Protein AF-A0A1H9YT17-F1 (afdb_monomer_lite)

Organism: NCBI:txid1231

Sequence (50 aa):
MHLNFKWIGYEALPTFMAYDVMKNPEIETDFKRFESILQTFLAYVAASSV

pLDDT: mean 87.2, std 8.85, range [47.72, 95.69]

Secondary structure (DSSP, 8-state):
---HHHHTTPPPPPPP----TTTS--HHHHHHHHHHHHHHHHHHHHHHT-

InterPro domains:
  IPR029039 Flavoprotein-like superfamily [G3DSA:3.40.50.360] (1-43)

Foldseek 3Di:
DDPVVVVVVDDDDDDDDDPPCPPDNPPVVSVVVVVVSVVVVVVVVVVVVD

Radius of gyration: 14.28 Å; chains: 1; bounding box: 35×19×35 Å

Structure (mmCIF, N/CA/C/O backbone):
data_AF-A0A1H9YT17-F1
#
_entry.id   AF-A0A1H9YT17-F1
#
loop_
_atom_site.group_PDB
_atom_site.id
_atom_site.type_symbol
_atom_site.label_atom_id
_atom_site.label_alt_id
_atom_site.label_comp_id
_atom_site.label_asym_id
_atom_site.label_entity_id
_atom_site.label_seq_id
_atom_site.pdbx_PDB_ins_code
_atom_site.Cartn_x
_atom_site.Cartn_y
_atom_site.Cartn_z
_atom_site.occupancy
_atom_site.B_iso_or_equiv
_atom_site.auth_seq_id
_atom_site.auth_comp_id
_atom_site.auth_asym_id
_atom_site.auth_atom_id
_atom_site.pdbx_PDB_model_num
ATOM 1 N N . MET A 1 1 ? 2.604 -10.822 8.169 1.00 64.88 1 MET A N 1
ATOM 2 C CA . MET A 1 1 ? 2.921 -9.414 8.495 1.00 64.88 1 MET A CA 1
ATOM 3 C C . MET A 1 1 ? 2.894 -9.255 10.005 1.00 64.88 1 MET A C 1
ATOM 5 O O . MET A 1 1 ? 1.985 -9.799 10.617 1.00 64.88 1 MET A O 1
ATOM 9 N N . HIS A 1 2 ? 3.876 -8.592 10.616 1.00 77.88 2 HIS A N 1
ATOM 10 C CA . HIS A 1 2 ? 3.860 -8.347 12.061 1.00 77.88 2 HIS A CA 1
ATOM 11 C C . HIS A 1 2 ? 2.928 -7.160 12.365 1.00 77.88 2 HIS A C 1
ATOM 13 O O . HIS A 1 2 ? 3.075 -6.102 11.762 1.00 77.88 2 HIS A O 1
ATOM 19 N N . LEU A 1 3 ? 1.934 -7.350 13.237 1.00 83.81 3 LEU A N 1
ATOM 20 C CA . LEU A 1 3 ? 0.787 -6.445 13.419 1.00 83.81 3 LEU A CA 1
ATOM 21 C C . LEU A 1 3 ? 0.875 -5.631 14.723 1.00 83.81 3 LEU A C 1
ATOM 23 O O . LEU A 1 3 ? -0.132 -5.457 15.404 1.00 83.81 3 LEU A O 1
ATOM 27 N N . ASN A 1 4 ? 2.060 -5.134 15.092 1.00 88.12 4 ASN A N 1
ATOM 28 C CA . ASN A 1 4 ? 2.249 -4.380 16.346 1.00 88.12 4 ASN A CA 1
ATOM 29 C C . ASN A 1 4 ? 1.326 -3.168 16.477 1.00 88.12 4 ASN A C 1
ATOM 31 O O . ASN A 1 4 ? 0.924 -2.810 17.577 1.00 88.12 4 ASN A O 1
ATOM 35 N N . PHE A 1 5 ? 0.932 -2.570 15.356 1.00 85.75 5 PHE A N 1
ATOM 36 C CA . PHE A 1 5 ? -0.009 -1.456 15.336 1.00 85.75 5 PHE A CA 1
ATOM 37 C C . PHE A 1 5 ? -1.388 -1.822 15.915 1.00 85.75 5 PHE A C 1
ATOM 39 O O . PHE A 1 5 ? -2.039 -0.957 16.496 1.00 85.75 5 PHE A O 1
ATOM 46 N N . LYS A 1 6 ? -1.805 -3.098 15.859 1.00 85.38 6 LYS A N 1
ATOM 47 C CA . LYS A 1 6 ? -3.053 -3.552 16.495 1.00 85.38 6 LYS A CA 1
ATOM 48 C C . LYS A 1 6 ? -3.009 -3.420 18.014 1.00 85.38 6 LYS A C 1
ATOM 50 O O . LYS A 1 6 ? -4.035 -3.168 18.629 1.00 85.38 6 LYS A O 1
ATOM 55 N N . TRP A 1 7 ? -1.829 -3.559 18.621 1.00 87.19 7 TRP A N 1
ATOM 56 C CA . TRP A 1 7 ? -1.662 -3.396 20.067 1.00 87.19 7 TRP A CA 1
ATOM 57 C C . TRP A 1 7 ? -1.869 -1.941 20.519 1.00 87.19 7 TRP A C 1
ATOM 59 O O . TRP A 1 7 ? -2.311 -1.703 21.635 1.00 87.19 7 TRP A O 1
ATOM 69 N N . ILE A 1 8 ? -1.625 -0.975 19.627 1.00 89.75 8 ILE A N 1
ATOM 70 C CA . ILE A 1 8 ? -1.816 0.465 19.869 1.00 89.75 8 ILE A CA 1
ATOM 71 C C . ILE A 1 8 ? -3.250 0.903 19.478 1.00 89.75 8 ILE A C 1
ATOM 73 O O . ILE A 1 8 ? -3.578 2.082 19.508 1.00 89.75 8 ILE A O 1
ATOM 77 N N . GLY A 1 9 ? -4.132 -0.043 19.130 1.00 87.50 9 GLY A N 1
ATOM 78 C CA . GLY A 1 9 ? -5.532 0.234 18.792 1.00 87.50 9 GLY A CA 1
ATOM 79 C C . GLY A 1 9 ? -5.773 0.688 17.350 1.00 87.50 9 GLY A C 1
ATOM 80 O O . GLY A 1 9 ? -6.861 1.162 17.047 1.00 87.50 9 GLY A O 1
ATOM 81 N N . TYR A 1 10 ? -4.792 0.539 16.453 1.00 88.12 10 TYR A N 1
ATOM 82 C CA . TYR A 1 10 ? -4.994 0.807 15.028 1.00 88.12 10 TYR A CA 1
ATOM 83 C C . TYR A 1 10 ? -5.600 -0.389 14.296 1.00 88.12 10 TYR A C 1
ATOM 85 O O . TYR A 1 10 ? -5.288 -1.552 14.573 1.00 88.12 10 TYR A O 1
ATOM 93 N N . GLU A 1 11 ? -6.399 -0.088 13.279 1.00 85.94 11 GLU A N 1
ATOM 94 C CA . GLU A 1 11 ? -6.950 -1.083 12.369 1.00 85.94 11 GLU A CA 1
ATOM 95 C C . GLU A 1 11 ? -6.027 -1.320 11.170 1.00 85.94 11 GLU A C 1
ATOM 97 O O . GLU A 1 11 ? -5.331 -0.426 10.689 1.00 85.94 11 GLU A O 1
ATOM 102 N N . ALA A 1 12 ? -5.991 -2.567 1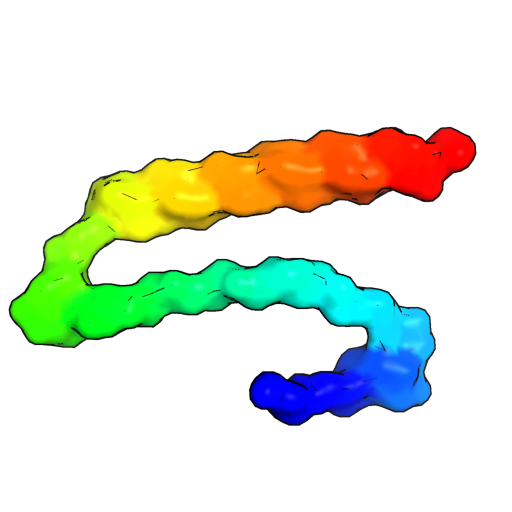0.698 1.00 85.88 12 ALA A N 1
ATOM 103 C CA . ALA A 1 12 ? -5.163 -2.936 9.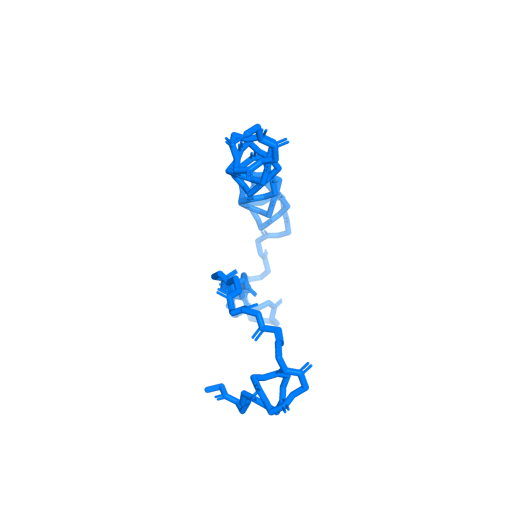559 1.00 85.88 12 ALA A CA 1
ATOM 104 C C . ALA A 1 12 ? -5.852 -2.524 8.259 1.00 85.88 12 ALA A C 1
ATOM 106 O O . ALA A 1 12 ? -6.941 -3.010 7.962 1.00 85.88 12 ALA A O 1
ATOM 107 N N . LEU A 1 13 ? -5.167 -1.723 7.448 1.00 85.50 13 LEU A N 1
ATOM 108 C CA . LEU A 1 13 ? -5.542 -1.524 6.053 1.00 85.50 13 LEU A CA 1
ATOM 109 C C . LEU A 1 13 ? -4.861 -2.578 5.164 1.00 85.50 13 LEU A C 1
ATOM 111 O O . LEU A 1 13 ? -3.775 -3.070 5.506 1.00 85.50 13 LEU A O 1
ATOM 115 N N . PRO A 1 14 ? -5.474 -2.958 4.028 1.00 86.69 14 PRO A N 1
ATOM 116 C CA . PRO A 1 14 ? -4.840 -3.871 3.094 1.00 86.69 14 PRO A CA 1
ATOM 117 C C . PRO A 1 14 ? -3.502 -3.323 2.593 1.00 86.69 14 PRO A C 1
ATOM 119 O O . PRO A 1 14 ? -3.321 -2.136 2.334 1.00 86.69 14 PRO A O 1
ATOM 122 N N . THR A 1 15 ? -2.533 -4.224 2.500 1.00 87.75 15 THR A N 1
ATOM 123 C CA . THR A 1 15 ? -1.143 -3.895 2.194 1.00 87.75 15 THR A CA 1
ATOM 124 C C . THR A 1 15 ? -0.904 -3.868 0.691 1.00 87.75 15 THR A C 1
ATOM 126 O O . THR A 1 15 ? -1.251 -4.822 -0.002 1.00 87.75 15 THR A O 1
ATOM 129 N N . PHE A 1 16 ? -0.227 -2.828 0.203 1.00 91.88 16 PHE A N 1
ATOM 130 C CA . PHE A 1 16 ? 0.362 -2.823 -1.134 1.00 91.88 16 PHE A CA 1
ATOM 131 C C . PHE A 1 16 ? 1.780 -3.406 -1.102 1.00 91.88 16 PHE A C 1
ATOM 133 O O . PHE A 1 16 ? 2.583 -3.059 -0.236 1.00 91.88 16 PHE A O 1
ATOM 140 N N . MET A 1 17 ? 2.088 -4.283 -2.056 1.00 90.56 17 MET A N 1
ATOM 141 C CA . MET A 1 17 ? 3.423 -4.841 -2.252 1.00 90.56 17 MET A CA 1
ATOM 142 C C . MET A 1 17 ? 3.705 -4.955 -3.753 1.00 90.56 17 MET A C 1
ATOM 144 O O . MET A 1 17 ? 2.913 -5.541 -4.495 1.00 90.56 17 MET A O 1
ATOM 148 N N . ALA A 1 18 ? 4.835 -4.398 -4.183 1.00 91.75 18 ALA A N 1
ATOM 149 C CA . ALA A 1 18 ? 5.391 -4.615 -5.514 1.00 91.75 18 ALA A CA 1
ATOM 150 C C . ALA A 1 18 ? 6.340 -5.819 -5.463 1.00 91.75 18 ALA A C 1
ATOM 152 O O . ALA A 1 18 ? 7.175 -5.922 -4.560 1.00 91.75 18 ALA A O 1
ATOM 153 N N . TYR A 1 19 ? 6.181 -6.750 -6.402 1.00 90.75 19 TYR A N 1
ATOM 154 C CA . TYR A 1 19 ? 6.965 -7.982 -6.459 1.00 90.75 19 TYR A CA 1
ATOM 155 C C . TYR A 1 19 ? 8.005 -7.890 -7.568 1.00 90.75 19 TYR A C 1
ATOM 157 O O . TYR A 1 19 ? 7.778 -7.252 -8.584 1.00 90.75 19 TYR A O 1
ATOM 165 N N . ASP A 1 20 ? 9.136 -8.560 -7.360 1.00 88.38 20 ASP A N 1
ATOM 166 C CA . ASP A 1 20 ? 10.198 -8.725 -8.357 1.00 88.38 20 ASP A CA 1
ATOM 167 C C . ASP A 1 20 ? 10.788 -7.429 -8.950 1.00 88.38 20 ASP A C 1
ATOM 169 O O . ASP A 1 20 ? 11.274 -7.390 -10.077 1.00 88.38 20 ASP A O 1
ATOM 173 N N . VAL A 1 21 ? 10.835 -6.375 -8.131 1.00 88.69 21 VAL A N 1
ATOM 174 C CA . VAL A 1 21 ? 11.342 -5.040 -8.501 1.00 88.69 21 VAL A CA 1
ATOM 175 C C . VAL A 1 21 ? 12.784 -5.073 -9.032 1.00 88.69 21 VAL A C 1
ATOM 177 O O . VAL A 1 21 ? 13.174 -4.216 -9.814 1.00 88.69 21 VAL A O 1
ATOM 180 N N . MET A 1 22 ? 13.590 -6.059 -8.623 1.00 87.94 22 MET A N 1
ATOM 181 C CA . MET A 1 22 ? 14.997 -6.158 -9.030 1.00 87.94 22 MET A CA 1
ATOM 182 C C . MET A 1 22 ? 15.219 -6.952 -10.320 1.00 87.94 22 MET A C 1
ATOM 184 O O . MET A 1 22 ? 16.168 -6.643 -11.038 1.00 87.94 22 MET A O 1
ATOM 188 N N . LYS A 1 23 ? 14.419 -7.993 -10.605 1.00 91.56 23 LYS A N 1
ATOM 189 C CA . LYS A 1 23 ? 14.645 -8.852 -11.786 1.00 91.56 23 LYS A CA 1
ATOM 190 C C . LYS A 1 23 ? 13.718 -8.519 -12.947 1.00 91.56 23 LYS A C 1
ATOM 192 O O . LYS A 1 23 ? 14.120 -8.724 -14.088 1.00 91.56 23 LYS A O 1
ATOM 197 N N . ASN A 1 24 ? 12.528 -7.988 -12.674 1.00 91.19 24 ASN A N 1
ATOM 198 C CA . ASN A 1 24 ? 11.582 -7.549 -13.692 1.00 91.19 24 ASN A CA 1
ATOM 199 C C . ASN A 1 24 ? 10.877 -6.255 -13.244 1.00 91.19 24 ASN A C 1
ATOM 201 O O . ASN A 1 24 ? 9.720 -6.295 -12.824 1.00 91.19 24 ASN A O 1
ATOM 205 N N . PRO A 1 25 ? 11.578 -5.107 -13.277 1.00 87.88 25 PRO A N 1
ATOM 206 C CA . PRO A 1 25 ? 11.013 -3.844 -12.821 1.00 87.88 25 PRO A CA 1
ATOM 207 C C . PRO A 1 25 ? 9.890 -3.364 -13.748 1.00 87.88 25 PRO A C 1
ATOM 209 O O . PRO A 1 25 ? 10.139 -3.007 -14.898 1.00 87.88 25 PRO A O 1
ATOM 212 N N . GLU A 1 26 ? 8.670 -3.257 -13.222 1.00 92.69 26 GLU A N 1
ATOM 213 C CA . GLU A 1 26 ? 7.513 -2.694 -13.932 1.00 92.69 26 GLU A CA 1
ATOM 214 C C . GLU A 1 26 ? 7.063 -1.369 -13.304 1.00 92.69 26 GLU A C 1
ATOM 216 O O . GLU A 1 26 ? 5.948 -1.223 -12.804 1.00 92.69 26 GLU A O 1
ATOM 221 N N . ILE A 1 27 ? 7.956 -0.377 -13.347 1.00 90.75 27 ILE A N 1
ATOM 222 C CA . ILE A 1 27 ? 7.826 0.898 -12.626 1.00 90.75 27 ILE A CA 1
ATOM 223 C C . ILE A 1 27 ? 6.482 1.595 -12.908 1.00 90.75 27 ILE A C 1
ATOM 225 O O . ILE A 1 27 ? 5.755 1.942 -11.980 1.00 90.75 27 ILE A O 1
ATOM 229 N N . GLU A 1 28 ? 6.122 1.786 -14.180 1.00 93.88 28 GLU A N 1
ATOM 230 C CA . GLU A 1 28 ? 4.883 2.490 -14.547 1.00 93.88 28 GLU A CA 1
ATOM 231 C C . GLU A 1 28 ? 3.620 1.735 -14.121 1.00 93.88 28 GLU A C 1
ATOM 233 O O . GLU A 1 28 ? 2.640 2.340 -13.678 1.00 93.88 28 GLU A 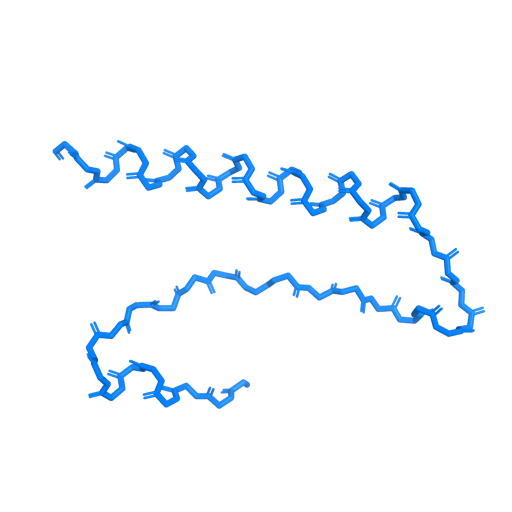O 1
ATOM 238 N N . THR A 1 29 ? 3.631 0.410 -14.254 1.00 92.06 29 THR A N 1
ATOM 239 C CA . THR A 1 29 ? 2.504 -0.443 -13.871 1.00 92.06 29 THR A CA 1
ATOM 240 C C . THR A 1 29 ? 2.322 -0.435 -12.358 1.00 92.06 29 THR A C 1
ATOM 242 O O . THR A 1 29 ? 1.193 -0.309 -11.878 1.00 92.06 29 THR A O 1
ATOM 245 N N . ASP A 1 30 ? 3.413 -0.500 -11.597 1.00 92.62 30 ASP A N 1
ATOM 246 C CA . ASP A 1 30 ? 3.369 -0.457 -10.137 1.00 92.62 30 ASP A CA 1
ATOM 247 C C . ASP A 1 30 ? 2.879 0.893 -9.608 1.00 92.62 30 ASP A C 1
ATOM 249 O O . ASP A 1 30 ? 2.079 0.910 -8.670 1.00 92.62 30 ASP A O 1
ATOM 253 N N . PHE A 1 31 ? 3.250 2.010 -10.244 1.00 94.56 31 PHE A N 1
ATOM 254 C CA . PHE A 1 31 ? 2.685 3.318 -9.896 1.00 94.56 31 PHE A CA 1
ATOM 255 C C . PHE A 1 31 ? 1.176 3.384 -10.156 1.00 94.56 31 PHE A C 1
ATOM 257 O O . PHE A 1 31 ? 0.428 3.783 -9.264 1.00 94.56 31 PHE A O 1
ATOM 264 N N . LYS A 1 32 ? 0.695 2.905 -11.312 1.00 95.69 32 LYS A N 1
ATOM 265 C CA . LYS A 1 32 ? -0.752 2.848 -11.605 1.00 95.69 32 LYS A CA 1
ATOM 266 C C . LYS A 1 32 ? -1.510 1.965 -10.609 1.00 95.69 32 LYS A C 1
ATOM 268 O O . LYS A 1 32 ? -2.604 2.318 -10.164 1.00 95.69 32 LYS A O 1
ATOM 273 N N . ARG A 1 33 ? -0.931 0.820 -10.229 1.00 93.62 33 ARG A N 1
ATOM 274 C CA . ARG A 1 33 ? -1.499 -0.075 -9.205 1.00 93.62 33 ARG A CA 1
ATOM 275 C C . ARG A 1 33 ? -1.562 0.613 -7.845 1.00 93.62 33 ARG A C 1
ATOM 277 O O . ARG A 1 33 ? -2.577 0.504 -7.160 1.00 93.62 33 ARG A O 1
ATOM 284 N N . PHE A 1 34 ? -0.506 1.330 -7.470 1.00 93.94 34 PHE A N 1
ATOM 285 C CA . PHE A 1 34 ? -0.456 2.065 -6.214 1.00 93.94 34 PHE A CA 1
ATOM 286 C C . PH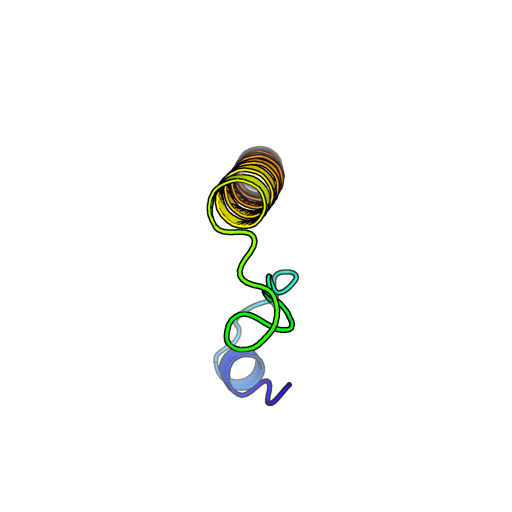E A 1 34 ? -1.502 3.185 -6.165 1.00 93.94 34 PHE A C 1
ATOM 288 O O . PHE A 1 34 ? -2.255 3.270 -5.195 1.00 93.94 34 PHE A O 1
ATOM 295 N N . GLU A 1 35 ? -1.626 3.982 -7.227 1.00 95.19 35 GLU A N 1
ATOM 296 C CA . GLU A 1 35 ? -2.643 5.035 -7.337 1.00 95.19 35 GLU A CA 1
ATOM 297 C C . GLU A 1 35 ? -4.069 4.482 -7.229 1.00 95.19 35 GLU A C 1
ATOM 299 O O . GLU A 1 35 ? -4.886 5.019 -6.480 1.00 95.19 35 GLU A O 1
ATOM 304 N N . SER A 1 36 ? -4.368 3.376 -7.917 1.00 93.81 36 SER A N 1
ATOM 305 C CA . SER A 1 36 ? -5.684 2.727 -7.843 1.00 93.81 36 SER A CA 1
ATOM 306 C C . SER A 1 36 ? -6.029 2.273 -6.420 1.00 93.81 36 SER A C 1
ATOM 308 O O . SER A 1 36 ? -7.156 2.463 -5.945 1.00 93.81 36 SER A O 1
ATOM 310 N N . ILE A 1 37 ? -5.048 1.714 -5.711 1.00 92.88 37 ILE A N 1
ATOM 311 C CA . ILE A 1 37 ? -5.210 1.280 -4.324 1.00 92.88 37 ILE A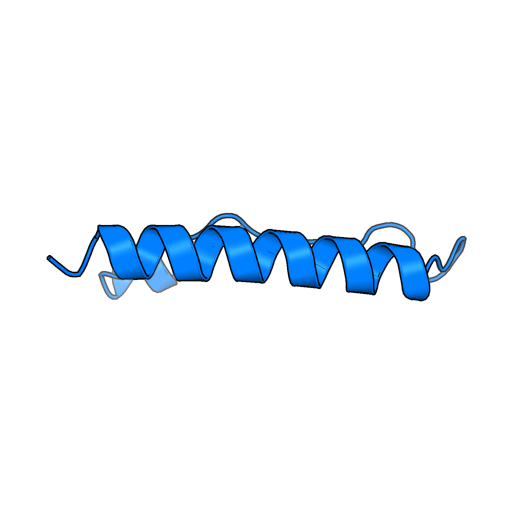 CA 1
ATOM 312 C C . ILE A 1 37 ? -5.429 2.487 -3.401 1.00 92.88 37 ILE A C 1
ATOM 314 O O . ILE A 1 37 ? -6.341 2.462 -2.574 1.00 92.88 37 ILE A O 1
ATOM 318 N N . LEU A 1 38 ? -4.666 3.571 -3.577 1.00 93.19 38 LEU A N 1
ATOM 319 C CA . LEU A 1 38 ? -4.853 4.809 -2.816 1.00 93.19 38 LEU A CA 1
ATOM 320 C C . LEU A 1 38 ? -6.247 5.408 -3.016 1.00 93.19 38 LEU A C 1
ATOM 322 O O . LEU A 1 38 ? -6.898 5.758 -2.035 1.00 93.19 38 LEU A O 1
ATOM 326 N N . GLN A 1 39 ? -6.732 5.495 -4.255 1.00 93.81 39 GLN A N 1
ATOM 327 C CA . GLN A 1 39 ? -8.077 6.009 -4.542 1.00 93.81 39 GLN A CA 1
ATOM 328 C C . GLN A 1 39 ? -9.159 5.165 -3.863 1.00 93.81 39 GLN A C 1
ATOM 330 O O . GLN A 1 39 ? -10.077 5.712 -3.252 1.0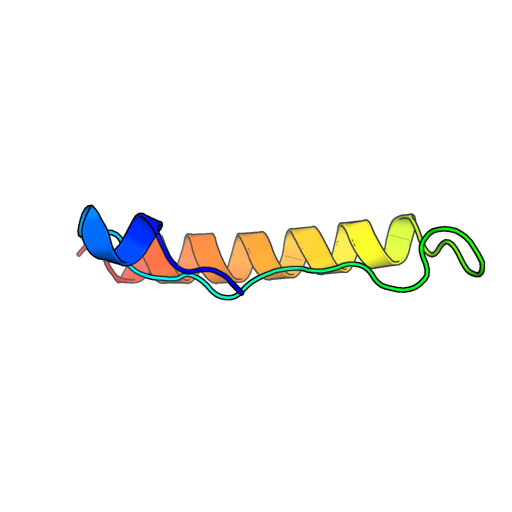0 93.81 39 GLN A O 1
ATOM 335 N N . THR A 1 40 ? -9.016 3.839 -3.913 1.00 91.38 40 THR A N 1
ATOM 336 C CA . THR A 1 40 ? -9.942 2.908 -3.256 1.00 91.38 40 THR A CA 1
ATOM 337 C C . THR A 1 40 ? -9.967 3.130 -1.741 1.00 91.38 40 THR A C 1
ATOM 339 O O . THR A 1 40 ? -11.041 3.173 -1.140 1.00 91.38 40 THR A O 1
ATOM 342 N N . PHE A 1 41 ? -8.804 3.332 -1.113 1.00 88.94 41 PHE A N 1
ATOM 343 C CA . PHE A 1 41 ? -8.735 3.582 0.328 1.00 88.94 41 PHE A CA 1
ATOM 344 C C . PHE A 1 41 ? -9.238 4.948 0.742 1.00 88.94 41 PHE A C 1
ATOM 346 O O . PHE A 1 41 ? -9.958 5.043 1.732 1.00 88.94 41 PHE A O 1
ATOM 353 N N . LEU A 1 42 ? -8.896 5.997 0.002 1.00 89.62 42 LEU A N 1
ATOM 354 C CA . LEU A 1 42 ? -9.395 7.335 0.295 1.00 89.62 42 LEU A CA 1
ATOM 355 C C . LEU A 1 42 ? -10.923 7.376 0.185 1.00 89.62 42 LEU A C 1
ATOM 357 O O . LEU A 1 42 ? -11.570 7.964 1.047 1.00 89.62 42 LEU A O 1
ATOM 361 N N . ALA A 1 43 ? -11.503 6.685 -0.801 1.00 89.88 43 ALA A N 1
ATOM 362 C CA . ALA A 1 43 ? -12.950 6.533 -0.916 1.00 89.88 43 ALA A CA 1
ATOM 363 C C . ALA A 1 43 ? -13.556 5.757 0.269 1.00 89.88 43 ALA A C 1
ATOM 365 O O . ALA A 1 43 ? -14.558 6.193 0.832 1.00 89.88 43 ALA A O 1
ATOM 366 N N . TYR A 1 44 ? -12.938 4.644 0.685 1.00 87.19 44 TYR A N 1
ATOM 367 C CA . TYR A 1 44 ? -13.383 3.867 1.849 1.00 87.19 44 TYR A CA 1
ATOM 368 C C . TYR A 1 44 ? -13.341 4.685 3.150 1.00 87.19 44 TYR A C 1
ATOM 370 O O . TYR A 1 44 ? -14.314 4.703 3.902 1.00 87.19 44 TYR A O 1
ATOM 378 N N . VAL A 1 45 ? -12.242 5.402 3.402 1.00 85.06 45 VAL A N 1
ATOM 379 C CA . VAL A 1 45 ? -12.089 6.253 4.593 1.00 85.06 45 VAL A CA 1
ATOM 380 C C . VAL A 1 45 ? -13.097 7.401 4.575 1.00 85.06 45 VAL A C 1
ATOM 382 O O . VAL A 1 45 ? -13.745 7.640 5.589 1.00 85.06 45 VAL A O 1
ATOM 385 N N . ALA A 1 46 ? -13.288 8.063 3.429 1.00 86.62 46 ALA A N 1
ATOM 386 C CA . ALA A 1 46 ? -14.275 9.133 3.286 1.00 86.62 46 ALA A CA 1
ATOM 387 C C . ALA A 1 46 ? -15.716 8.648 3.531 1.00 86.62 46 ALA A C 1
ATOM 389 O O . ALA A 1 46 ? -16.517 9.371 4.119 1.00 86.62 46 ALA A O 1
ATOM 390 N N . ALA A 1 47 ? -16.042 7.420 3.116 1.00 82.81 47 ALA A N 1
ATOM 391 C CA . ALA A 1 47 ? -17.346 6.808 3.370 1.00 82.81 47 ALA A CA 1
ATOM 392 C C . ALA A 1 47 ? -17.543 6.404 4.842 1.00 82.81 47 ALA A C 1
ATOM 394 O O . ALA A 1 47 ? -18.670 6.412 5.324 1.00 82.81 47 ALA A O 1
ATOM 395 N N . SER A 1 48 ? -16.465 6.059 5.552 1.00 72.25 48 SER A N 1
ATOM 396 C CA . SER A 1 48 ? -16.508 5.660 6.964 1.00 72.25 48 SER A CA 1
ATOM 397 C C . SER A 1 48 ? -16.439 6.839 7.947 1.00 72.25 48 SER A C 1
ATOM 399 O O . SER A 1 48 ? -16.596 6.623 9.146 1.00 72.25 48 SER A O 1
ATOM 401 N N . SER A 1 49 ? -16.170 8.063 7.474 1.00 59.28 49 SER A N 1
ATOM 402 C CA . SER A 1 49 ? -16.107 9.285 8.293 1.00 59.28 49 SER A CA 1
ATOM 403 C C . SER A 1 49 ? -17.439 10.048 8.408 1.00 59.28 49 SER A C 1
ATOM 405 O O . SER A 1 49 ? -17.429 11.221 8.784 1.00 59.28 49 SER A O 1
ATOM 407 N N . VAL A 1 50 ? -18.566 9.403 8.077 1.00 47.72 50 VAL A N 1
ATOM 408 C CA . VAL A 1 50 ? -19.944 9.897 8.281 1.00 47.72 50 VAL A CA 1
ATOM 409 C C . VAL A 1 50 ? -20.661 9.013 9.291 1.00 47.72 50 VAL A C 1
ATOM 411 O O . VAL A 1 50 ? -20.521 7.776 9.179 1.00 47.72 50 VAL A O 1
#